Protein AF-A0A9C8LA09-F1 (afdb_monomer)

Mean predicted aligned error: 9.44 Å

Radius of gyration: 18.58 Å; Cα contacts (8 Å, |Δi|>4): 71; chains: 1; bounding box: 55×33×52 Å

Secondary structure (DSSP, 8-state):
-HHHHHHHHHHHHHHHT-GGGTTTS-HHHHHHHHHHHHHHHHHHHHHHHHS---HHHHHHHHHHHHHHHHHHHHHHHTS-HHHHHHHHHHHHHHHHS---------------

pLDDT: mean 79.78, std 15.47, range [46.0, 96.25]

Solvent-accessible surface area (backbone atoms only — not comparable to full-atom values): 6496 Å² total; per-residue (Å²): 117,75,65,63,59,53,51,50,52,50,52,50,50,59,53,70,69,42,55,75,35,41,68,57,41,52,69,79,28,32,50,63,54,52,54,50,50,52,53,52,52,50,57,52,52,57,47,45,75,75,42,92,64,50,73,67,57,50,52,51,51,52,52,52,50,53,53,50,46,32,51,41,25,52,62,18,36,74,45,59,74,94,48,18,40,60,41,35,54,52,51,51,50,64,69,70,46,73,73,79,75,77,74,78,70,84,69,87,74,84,90,134

Foldseek 3Di:
DVPLVVLLVVLLVVLVVPCLLQVLADPLQVVVLSVVLNVVSVVLSVVCVVDVDDPVNSVVVSVVSSVLSSVLNVQLSVDPRVCSNVSSVVSSVVVVDDDPPPCPPPPDDYDD

Nearest PDB structures (foldseek):
  7rmy-assembly1_A  TM=4.317E-01  e=6.077E+00  synthetic construct

Sequence (112 aa):
MAIIESSRRRAVESLLEDEAITADLIDEAACPLLDWGIAQVDRLAEREEDDEISPQQLEHRLTALRRKMKYIGRKAGEVPPEAQAERVRALIAEIELPAPVEQTSETDKNDV

Structure (mmCIF, N/CA/C/O backbone):
data_AF-A0A9C8LA09-F1
#
_entry.id   AF-A0A9C8LA09-F1
#
loop_
_atom_site.group_PDB
_atom_site.id
_atom_site.type_symbol
_atom_site.label_atom_id
_atom_site.label_alt_id
_atom_site.label_comp_id
_atom_site.label_asym_id
_atom_site.label_entity_id
_atom_site.label_seq_id
_atom_site.pdbx_PDB_ins_code
_atom_site.Cartn_x
_atom_site.Cartn_y
_atom_site.Cartn_z
_atom_site.occupancy
_atom_site.B_iso_or_equiv
_atom_site.auth_seq_id
_atom_site.auth_comp_id
_atom_site.auth_asym_id
_atom_site.auth_atom_id
_atom_site.pdbx_PDB_model_num
ATOM 1 N N . MET A 1 1 ? 18.637 -9.501 -18.313 1.00 50.03 1 MET A N 1
ATOM 2 C CA . MET A 1 1 ? 17.727 -10.124 -17.327 1.00 50.03 1 MET A CA 1
ATOM 3 C C . MET A 1 1 ? 18.099 -9.886 -15.858 1.00 50.03 1 MET A C 1
ATOM 5 O O . MET A 1 1 ? 17.183 -9.718 -15.079 1.00 50.03 1 MET A O 1
ATOM 9 N N . ALA A 1 2 ? 19.372 -9.772 -15.445 1.00 55.75 2 ALA A N 1
ATOM 10 C CA . ALA A 1 2 ? 19.713 -9.595 -14.015 1.00 55.75 2 ALA A CA 1
ATOM 11 C C . ALA A 1 2 ? 19.348 -8.225 -13.382 1.00 55.75 2 ALA A C 1
ATOM 13 O O . ALA A 1 2 ? 19.248 -8.120 -12.164 1.00 55.75 2 ALA A O 1
ATOM 14 N N . ILE A 1 3 ? 19.166 -7.167 -14.185 1.00 56.28 3 ILE A N 1
ATOM 15 C CA . ILE A 1 3 ? 18.9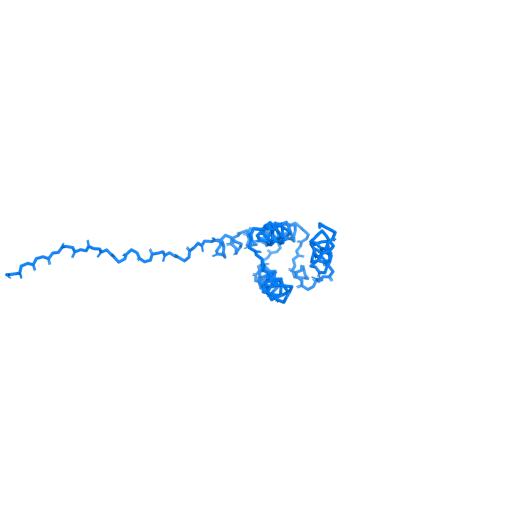26 -5.802 -13.675 1.00 56.28 3 ILE A CA 1
ATOM 16 C C . ILE A 1 3 ? 17.475 -5.636 -13.194 1.00 56.28 3 ILE A C 1
ATOM 18 O O . ILE A 1 3 ? 17.259 -5.112 -12.105 1.00 56.28 3 ILE A O 1
ATOM 22 N N . ILE A 1 4 ? 16.501 -6.161 -13.943 1.00 54.09 4 ILE A N 1
ATOM 23 C CA . ILE A 1 4 ? 15.059 -6.028 -13.660 1.00 54.09 4 ILE A CA 1
ATOM 24 C C . ILE A 1 4 ? 14.692 -6.744 -12.354 1.00 54.09 4 ILE A C 1
ATOM 26 O O . ILE A 1 4 ? 14.082 -6.162 -11.461 1.00 54.09 4 ILE A O 1
ATOM 30 N N . GLU A 1 5 ? 15.178 -7.973 -12.178 1.00 57.00 5 GLU A N 1
ATOM 31 C CA . GLU A 1 5 ? 14.942 -8.768 -10.968 1.00 57.00 5 GLU A CA 1
ATOM 32 C C . GLU A 1 5 ? 15.553 -8.108 -9.715 1.00 57.00 5 GLU A C 1
ATOM 34 O O . GLU A 1 5 ? 14.951 -8.104 -8.638 1.00 57.00 5 GLU A O 1
ATOM 39 N N . SER A 1 6 ? 16.723 -7.471 -9.870 1.00 65.12 6 SER A N 1
ATOM 40 C CA . SER A 1 6 ? 17.394 -6.739 -8.790 1.00 65.12 6 SER A CA 1
ATOM 41 C C . SER A 1 6 ? 16.691 -5.426 -8.419 1.00 65.12 6 SER A C 1
ATOM 43 O O . SER A 1 6 ? 16.616 -5.091 -7.236 1.00 65.12 6 SER A O 1
ATOM 45 N N . SER A 1 7 ? 16.129 -4.716 -9.404 1.00 67.06 7 SER A N 1
ATOM 46 C CA . SER A 1 7 ? 15.348 -3.491 -9.197 1.00 67.06 7 SER A CA 1
ATOM 47 C C . SER A 1 7 ? 14.004 -3.793 -8.541 1.00 67.06 7 SER A C 1
ATOM 49 O O . SER A 1 7 ? 13.642 -3.128 -7.571 1.00 67.06 7 SER A O 1
ATOM 51 N N . ARG A 1 8 ? 13.309 -4.847 -8.990 1.00 70.31 8 ARG A N 1
ATOM 52 C CA . ARG A 1 8 ? 12.053 -5.320 -8.393 1.00 70.31 8 ARG A CA 1
ATOM 53 C C . ARG A 1 8 ? 12.242 -5.706 -6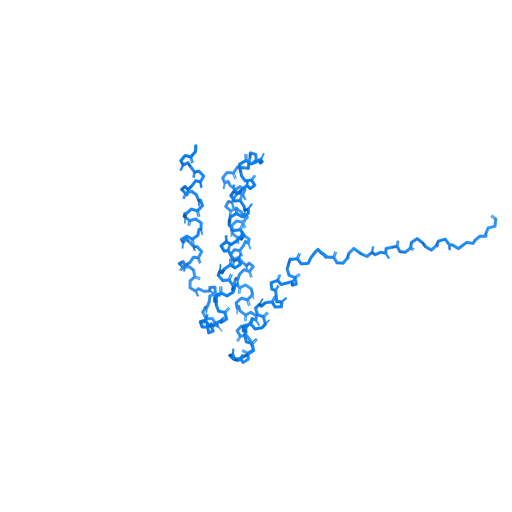.928 1.00 70.31 8 ARG A C 1
ATOM 55 O O . ARG A 1 8 ? 11.522 -5.202 -6.070 1.00 70.31 8 ARG A O 1
ATOM 62 N N . ARG A 1 9 ? 13.232 -6.555 -6.622 1.00 74.69 9 ARG A N 1
ATOM 63 C CA . ARG A 1 9 ? 13.498 -6.984 -5.239 1.00 74.69 9 ARG A CA 1
ATOM 64 C C . ARG A 1 9 ? 13.799 -5.788 -4.331 1.00 74.69 9 ARG A C 1
ATOM 66 O O . ARG A 1 9 ? 13.172 -5.669 -3.286 1.00 74.69 9 ARG A O 1
ATOM 73 N N . ARG A 1 10 ? 14.670 -4.866 -4.757 1.00 77.56 10 ARG A N 1
ATOM 74 C CA . ARG A 1 10 ? 14.981 -3.649 -3.983 1.00 77.56 10 ARG A CA 1
ATOM 75 C C . ARG A 1 10 ? 13.777 -2.733 -3.793 1.00 77.56 10 ARG A C 1
ATOM 77 O O . ARG A 1 10 ? 13.660 -2.092 -2.754 1.00 77.56 10 ARG A O 1
ATOM 84 N N . ALA A 1 11 ? 12.901 -2.636 -4.790 1.00 75.00 11 ALA A N 1
ATOM 85 C CA . ALA A 1 11 ? 11.689 -1.834 -4.695 1.00 75.00 11 ALA A CA 1
ATOM 86 C C . ALA A 1 11 ? 10.721 -2.397 -3.648 1.00 75.00 11 ALA A C 1
ATOM 88 O O . ALA A 1 11 ? 10.195 -1.624 -2.850 1.00 75.00 11 ALA A O 1
ATOM 89 N N . VAL A 1 12 ? 10.539 -3.723 -3.624 1.00 76.69 12 VAL A N 1
ATOM 90 C CA . VAL A 1 12 ? 9.742 -4.420 -2.604 1.00 76.69 12 VAL A CA 1
ATOM 91 C C . VAL A 1 12 ? 10.387 -4.293 -1.225 1.00 76.69 12 VAL A C 1
ATOM 93 O O . VAL A 1 12 ? 9.708 -3.913 -0.281 1.00 76.69 12 VAL A O 1
ATOM 96 N N . GLU A 1 13 ? 11.692 -4.533 -1.097 1.00 80.81 13 GLU A N 1
ATOM 97 C CA . GLU A 1 13 ? 12.413 -4.396 0.180 1.00 80.81 13 GLU A CA 1
ATOM 98 C C . GLU A 1 13 ? 12.282 -2.977 0.740 1.00 80.81 13 GLU A C 1
ATOM 100 O O . GLU A 1 13 ? 11.813 -2.792 1.856 1.00 80.81 13 GLU A O 1
ATOM 105 N N . SER A 1 14 ? 12.564 -1.960 -0.076 1.00 78.62 14 SER A N 1
ATOM 106 C CA . SER A 1 14 ? 12.423 -0.560 0.329 1.00 78.62 14 SER A CA 1
ATOM 107 C C . SER A 1 14 ? 10.977 -0.162 0.641 1.00 78.62 14 SER A C 1
ATOM 109 O O . SER A 1 14 ? 10.761 0.820 1.349 1.00 78.62 14 SER A O 1
ATOM 111 N N . LEU A 1 15 ? 9.985 -0.858 0.080 1.00 78.75 15 LEU A N 1
ATOM 112 C CA . LEU A 1 15 ? 8.583 -0.645 0.421 1.00 78.75 15 LEU A CA 1
ATOM 113 C C . LEU A 1 15 ? 8.255 -1.231 1.798 1.00 78.75 15 LEU A C 1
ATOM 115 O O . LEU A 1 15 ? 7.574 -0.579 2.581 1.00 78.75 15 LEU A O 1
ATOM 119 N N . LEU A 1 16 ? 8.746 -2.437 2.083 1.00 76.06 16 LEU A N 1
ATOM 120 C CA . LEU A 1 16 ? 8.529 -3.133 3.352 1.00 76.06 16 LEU A CA 1
ATOM 121 C C . LEU A 1 16 ? 9.308 -2.501 4.514 1.00 76.06 16 LEU A C 1
ATOM 123 O O . LEU A 1 16 ? 8.843 -2.544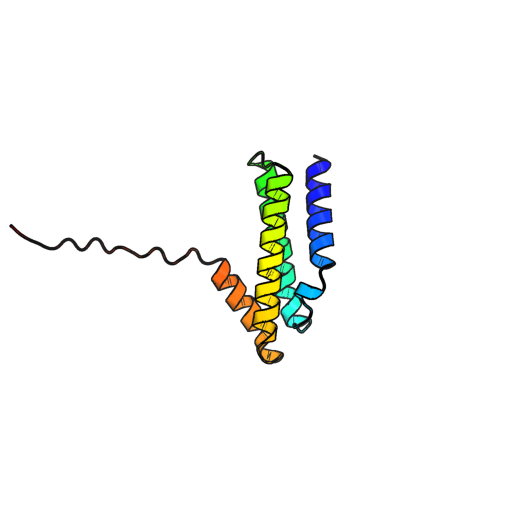 5.646 1.00 76.06 16 LEU A O 1
ATOM 127 N N . GLU A 1 17 ? 10.460 -1.886 4.241 1.00 79.06 17 GLU A N 1
ATOM 128 C CA . GLU A 1 17 ? 11.248 -1.133 5.229 1.00 79.06 17 GLU A CA 1
ATOM 129 C C . GLU A 1 17 ? 10.603 0.206 5.631 1.00 79.06 17 GLU A C 1
ATOM 131 O O . GLU A 1 17 ? 10.994 0.816 6.626 1.00 79.06 17 GLU A O 1
ATOM 136 N N . ASP A 1 18 ? 9.622 0.699 4.869 1.00 81.50 18 ASP A N 1
ATOM 137 C CA . ASP A 1 18 ? 8.953 1.968 5.151 1.00 81.50 18 ASP A CA 1
ATOM 138 C C . ASP A 1 18 ? 7.807 1.762 6.151 1.00 81.50 18 ASP A C 1
ATOM 140 O O . ASP A 1 18 ? 6.626 1.783 5.801 1.00 81.50 18 ASP A O 1
ATOM 144 N N . GLU A 1 19 ? 8.170 1.592 7.426 1.00 81.38 19 GLU A N 1
ATOM 145 C CA . GLU A 1 19 ? 7.239 1.380 8.549 1.00 81.38 19 GLU A CA 1
ATOM 146 C C . GLU A 1 19 ? 6.155 2.470 8.648 1.00 81.38 19 GLU A C 1
ATOM 148 O O . GLU A 1 19 ? 5.054 2.228 9.142 1.00 81.38 19 GLU A O 1
ATOM 153 N N . ALA A 1 20 ? 6.413 3.670 8.113 1.00 84.12 20 ALA A N 1
ATOM 154 C CA . ALA A 1 20 ? 5.432 4.753 8.076 1.00 84.12 20 ALA A CA 1
ATOM 155 C C . ALA A 1 20 ? 4.206 4.441 7.194 1.00 84.12 20 ALA A C 1
ATOM 157 O O . ALA A 1 20 ? 3.217 5.169 7.254 1.00 84.12 20 ALA A O 1
ATOM 158 N N . ILE A 1 21 ? 4.257 3.400 6.356 1.00 83.81 21 ILE A N 1
ATOM 159 C CA . ILE A 1 21 ? 3.110 2.933 5.566 1.00 83.81 21 ILE A CA 1
ATOM 160 C C . ILE A 1 21 ? 2.057 2.266 6.457 1.00 83.81 21 ILE A C 1
ATOM 162 O O . ILE A 1 21 ? 0.862 2.426 6.209 1.00 83.81 21 ILE A O 1
ATOM 166 N N . THR A 1 22 ? 2.488 1.540 7.488 1.00 89.56 22 THR A N 1
ATOM 167 C CA . THR A 1 22 ? 1.617 0.729 8.350 1.00 89.56 22 THR A CA 1
ATOM 168 C C . THR A 1 22 ? 1.543 1.244 9.785 1.00 89.56 22 THR A C 1
ATOM 170 O O . THR A 1 22 ? 0.821 0.665 10.584 1.00 89.56 22 THR A O 1
ATOM 173 N N . ALA A 1 23 ? 2.243 2.334 10.117 1.00 89.19 23 ALA A N 1
ATOM 174 C CA . ALA A 1 23 ? 2.368 2.858 11.480 1.00 89.19 23 ALA A CA 1
ATOM 175 C C . ALA A 1 23 ? 1.034 3.119 12.208 1.00 89.19 23 ALA A C 1
ATOM 177 O O . ALA A 1 23 ? 0.969 2.958 13.424 1.00 89.19 23 ALA A O 1
ATOM 178 N N . ASP A 1 24 ? -0.017 3.505 11.479 1.00 91.75 24 ASP A N 1
ATOM 179 C CA . ASP A 1 24 ? -1.342 3.797 12.047 1.00 91.75 24 ASP A CA 1
ATOM 180 C C . ASP A 1 24 ? -2.338 2.622 11.907 1.00 91.75 24 ASP A C 1
ATOM 182 O O . ASP A 1 24 ? -3.524 2.766 12.219 1.00 91.75 24 ASP A O 1
ATOM 186 N N . LEU A 1 25 ? -1.881 1.469 11.405 1.00 92.62 25 LEU A N 1
ATOM 187 C CA . LEU A 1 25 ? -2.714 0.307 11.103 1.00 92.62 25 LEU A CA 1
ATOM 188 C C . LEU A 1 25 ? -2.465 -0.843 12.075 1.00 92.62 25 LEU A C 1
ATOM 190 O O . LEU A 1 25 ? -1.333 -1.117 12.465 1.00 92.62 25 LEU A O 1
ATOM 194 N N . ILE A 1 26 ? -3.525 -1.584 12.389 1.00 93.62 26 ILE A N 1
ATOM 195 C CA . ILE A 1 26 ? -3.386 -2.931 12.946 1.00 93.62 26 ILE A CA 1
ATOM 196 C C . ILE A 1 26 ? -2.869 -3.904 11.883 1.00 93.62 26 ILE A C 1
ATOM 198 O O . ILE A 1 26 ? -3.130 -3.723 10.691 1.00 93.62 26 ILE A O 1
ATOM 202 N N . ASP A 1 27 ? -2.216 -4.982 12.316 1.00 90.06 27 ASP A N 1
ATOM 203 C CA . ASP A 1 27 ? -1.631 -5.994 11.424 1.00 90.06 27 ASP A CA 1
ATOM 204 C C . ASP A 1 27 ? -2.637 -6.520 10.384 1.00 90.06 27 ASP A C 1
ATOM 206 O O . ASP A 1 27 ? -2.330 -6.597 9.195 1.00 90.06 27 ASP A O 1
ATOM 210 N N . GLU A 1 28 ? -3.878 -6.795 10.806 1.00 92.31 28 GLU A N 1
ATOM 211 C CA . GLU A 1 28 ? -4.948 -7.274 9.918 1.00 92.31 28 GLU A CA 1
ATOM 212 C C . GLU A 1 28 ? -5.294 -6.269 8.804 1.00 92.31 28 GLU A C 1
ATOM 214 O O . GLU A 1 28 ? -5.624 -6.661 7.684 1.00 92.31 28 GLU A O 1
ATOM 219 N N . ALA A 1 29 ? -5.191 -4.969 9.088 1.00 91.75 29 ALA A N 1
ATOM 220 C CA . ALA A 1 29 ? -5.427 -3.902 8.121 1.00 91.75 29 ALA A CA 1
ATOM 221 C C . ALA A 1 29 ? -4.183 -3.590 7.274 1.00 91.75 29 ALA A C 1
ATOM 223 O O . ALA A 1 29 ? -4.314 -3.164 6.125 1.00 91.75 29 ALA A O 1
ATOM 224 N N . ALA A 1 30 ? -2.984 -3.826 7.808 1.00 92.19 30 ALA A N 1
ATOM 225 C CA . ALA A 1 30 ? -1.724 -3.648 7.099 1.00 92.19 30 ALA A CA 1
ATOM 226 C C . ALA A 1 30 ? -1.535 -4.688 5.982 1.00 92.19 30 ALA A C 1
ATOM 228 O O . ALA A 1 30 ? -1.118 -4.319 4.884 1.00 92.19 30 ALA A O 1
ATOM 229 N N . CYS A 1 31 ? -1.897 -5.957 6.221 1.00 92.25 31 CYS A N 1
ATOM 230 C CA . CYS A 1 31 ? -1.787 -7.040 5.234 1.00 92.25 31 CYS A CA 1
ATOM 231 C C . CYS A 1 31 ? -2.345 -6.679 3.841 1.00 92.25 31 CYS A C 1
ATOM 233 O O . CYS A 1 31 ? -1.570 -6.681 2.884 1.00 92.25 31 CYS A O 1
ATOM 235 N N . PRO A 1 32 ? -3.627 -6.288 3.684 1.00 92.81 32 PRO A N 1
ATOM 236 C CA . PRO A 1 32 ? -4.178 -5.975 2.366 1.00 92.81 32 PRO A CA 1
ATOM 237 C C . PRO A 1 32 ? -3.517 -4.759 1.697 1.00 92.81 32 PRO A C 1
ATOM 239 O O . PRO A 1 32 ? -3.459 -4.701 0.468 1.00 92.81 32 PRO A O 1
ATOM 242 N N . LEU A 1 33 ? -3.005 -3.792 2.471 1.00 92.94 33 LEU A N 1
ATOM 243 C CA . LEU A 1 33 ? -2.275 -2.645 1.924 1.00 92.94 33 LEU A CA 1
ATOM 244 C C . LEU A 1 33 ? -0.912 -3.065 1.360 1.00 92.94 33 LEU A C 1
ATOM 246 O O . LEU A 1 33 ? -0.535 -2.620 0.274 1.00 92.94 33 LEU A O 1
ATOM 250 N N . LEU A 1 34 ? -0.185 -3.917 2.084 1.00 91.38 34 LEU A N 1
ATOM 251 C CA . LEU A 1 34 ? 1.113 -4.438 1.659 1.00 91.38 34 LEU A CA 1
ATOM 252 C C . LEU A 1 34 ? 0.975 -5.363 0.446 1.00 91.38 34 LEU A C 1
ATOM 254 O O . LEU A 1 34 ? 1.711 -5.185 -0.526 1.00 91.38 34 LEU A O 1
ATOM 258 N N . ASP A 1 35 ? -0.007 -6.267 0.454 1.00 92.06 35 ASP A N 1
ATOM 259 C CA . ASP A 1 35 ? -0.308 -7.153 -0.676 1.00 92.06 35 ASP A CA 1
ATOM 260 C C . ASP A 1 35 ? -0.616 -6.347 -1.944 1.00 92.06 35 ASP A C 1
ATOM 262 O O . ASP A 1 35 ? -0.084 -6.626 -3.023 1.00 92.06 35 ASP A O 1
ATOM 266 N N . TRP A 1 36 ? -1.423 -5.288 -1.813 1.00 93.69 36 TRP A N 1
ATOM 267 C CA . TRP A 1 36 ? -1.697 -4.374 -2.917 1.00 93.69 36 TRP A CA 1
ATOM 268 C C . TRP A 1 36 ? -0.428 -3.673 -3.412 1.00 93.69 36 TRP A C 1
ATOM 270 O O . TRP A 1 36 ? -0.195 -3.607 -4.619 1.00 93.69 36 TRP A O 1
ATOM 280 N N . GLY A 1 37 ? 0.416 -3.181 -2.502 1.00 90.94 37 GLY A N 1
ATOM 281 C CA . GLY A 1 37 ? 1.687 -2.544 -2.843 1.00 90.94 37 GLY A CA 1
ATOM 282 C C . GLY A 1 37 ? 2.622 -3.454 -3.638 1.00 90.94 37 GLY A C 1
ATOM 283 O O . GLY A 1 37 ? 3.144 -3.038 -4.673 1.00 90.94 37 GLY A O 1
ATOM 284 N N . ILE A 1 38 ? 2.780 -4.706 -3.200 1.00 89.75 38 ILE A N 1
ATOM 285 C CA . ILE A 1 38 ? 3.583 -5.725 -3.891 1.00 89.75 38 ILE A CA 1
ATOM 286 C C . ILE A 1 38 ? 3.017 -5.984 -5.291 1.00 89.75 38 ILE A C 1
ATOM 288 O O . ILE A 1 38 ? 3.764 -5.932 -6.267 1.00 89.75 38 ILE A O 1
ATOM 292 N N . ALA A 1 39 ? 1.697 -6.152 -5.417 1.00 90.69 39 ALA A N 1
ATOM 293 C CA . ALA A 1 39 ? 1.054 -6.354 -6.713 1.00 90.69 39 ALA A CA 1
ATOM 294 C C . ALA A 1 39 ? 1.268 -5.169 -7.676 1.00 90.69 39 ALA A C 1
ATOM 296 O O . ALA A 1 39 ? 1.435 -5.376 -8.877 1.00 90.69 39 ALA A O 1
ATOM 297 N N . GLN A 1 40 ? 1.300 -3.922 -7.186 1.00 89.31 40 GLN A N 1
ATOM 298 C CA . GLN A 1 40 ? 1.631 -2.771 -8.037 1.00 89.31 40 GLN A CA 1
ATOM 299 C C . GLN A 1 40 ? 3.099 -2.770 -8.473 1.00 89.31 40 GLN A C 1
ATOM 301 O O . GLN A 1 40 ? 3.380 -2.409 -9.614 1.00 89.31 40 GLN A O 1
ATOM 306 N N . VAL A 1 41 ? 4.035 -3.159 -7.599 1.00 87.81 41 VAL A N 1
ATOM 307 C CA . VAL A 1 41 ? 5.456 -3.287 -7.969 1.00 87.81 41 VAL A CA 1
ATOM 308 C C . VAL A 1 41 ? 5.638 -4.361 -9.041 1.00 87.81 41 VAL A C 1
ATOM 310 O O . VAL A 1 41 ? 6.362 -4.126 -10.006 1.00 87.81 41 VAL A O 1
ATOM 313 N N . ASP A 1 42 ? 4.931 -5.484 -8.928 1.00 85.88 42 ASP A N 1
ATOM 314 C CA . ASP A 1 42 ? 4.959 -6.555 -9.928 1.00 85.88 42 ASP A CA 1
ATOM 315 C C . ASP A 1 42 ? 4.425 -6.072 -11.282 1.00 85.88 42 ASP A C 1
ATOM 317 O O . ASP A 1 42 ? 5.122 -6.188 -12.287 1.00 85.88 42 ASP A O 1
ATOM 321 N N . ARG A 1 43 ? 3.269 -5.390 -11.306 1.00 85.69 43 ARG A N 1
ATOM 322 C CA . ARG A 1 43 ? 2.725 -4.771 -12.533 1.00 85.69 43 ARG A CA 1
ATOM 323 C C . ARG A 1 43 ? 3.671 -3.736 -13.153 1.00 85.69 43 ARG A C 1
ATOM 325 O O . ARG A 1 43 ? 3.676 -3.552 -14.369 1.00 85.69 43 ARG A O 1
ATOM 332 N N . LEU A 1 44 ? 4.422 -2.998 -12.332 1.00 83.19 44 LEU A N 1
ATOM 333 C CA . LEU A 1 44 ? 5.412 -2.032 -12.813 1.00 83.19 44 LEU A CA 1
ATOM 334 C C . LEU A 1 44 ? 6.617 -2.728 -13.451 1.00 83.19 44 LEU A C 1
ATOM 336 O O . LEU A 1 44 ? 7.087 -2.245 -14.476 1.00 83.19 44 LEU A O 1
ATOM 340 N N . ALA A 1 45 ? 7.077 -3.838 -12.870 1.00 79.06 45 ALA A N 1
ATOM 341 C CA . ALA A 1 45 ? 8.179 -4.637 -13.397 1.00 79.06 45 ALA A CA 1
ATOM 342 C C . ALA A 1 45 ? 7.796 -5.368 -14.695 1.00 79.06 45 ALA A C 1
ATOM 344 O O . ALA A 1 45 ? 8.585 -5.385 -15.630 1.00 79.06 45 ALA A O 1
ATOM 345 N N . GLU A 1 46 ? 6.573 -5.899 -14.793 1.00 79.75 46 GLU A N 1
ATOM 346 C CA . GLU A 1 46 ? 6.055 -6.500 -16.034 1.00 79.75 46 GLU A CA 1
ATOM 347 C C . GLU A 1 46 ? 5.996 -5.470 -17.169 1.00 79.75 46 GLU A C 1
ATOM 349 O O . GLU A 1 46 ? 6.459 -5.723 -18.277 1.00 79.75 46 GLU A O 1
ATOM 354 N N . ARG A 1 47 ? 5.510 -4.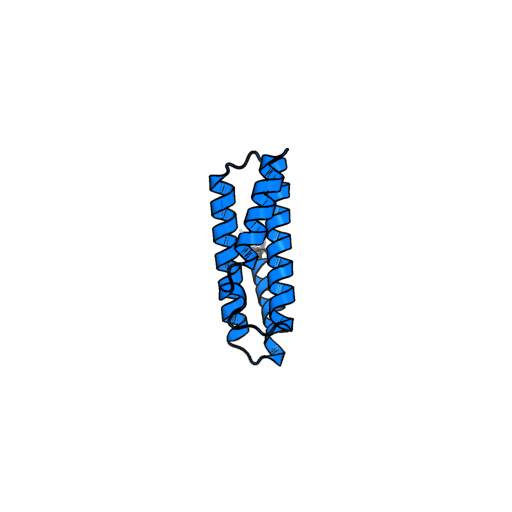254 -16.883 1.00 73.00 47 ARG A N 1
ATOM 355 C CA . ARG A 1 47 ? 5.509 -3.167 -17.874 1.00 73.00 47 ARG A CA 1
ATOM 356 C C . ARG A 1 47 ? 6.909 -2.715 -18.275 1.00 73.00 47 ARG A C 1
ATOM 358 O O . ARG A 1 47 ? 7.039 -2.162 -19.357 1.00 73.00 47 ARG A O 1
ATOM 365 N N . GLU A 1 48 ? 7.922 -2.890 -17.424 1.00 68.19 48 GLU A N 1
ATOM 366 C CA . GLU A 1 48 ? 9.314 -2.583 -17.784 1.00 68.19 48 GLU A CA 1
ATOM 367 C C . GLU A 1 48 ? 9.915 -3.540 -18.804 1.00 68.19 48 GLU A C 1
ATOM 369 O O . GLU A 1 48 ? 10.858 -3.170 -19.502 1.00 68.19 48 GLU A O 1
ATOM 374 N N . GLU A 1 49 ? 9.397 -4.762 -18.889 1.00 66.25 49 GLU A N 1
ATOM 375 C CA . GLU A 1 49 ? 9.815 -5.705 -19.923 1.00 66.25 49 GLU A CA 1
ATOM 376 C C . GLU A 1 49 ? 9.190 -5.362 -21.284 1.00 66.25 49 GLU A C 1
ATOM 378 O O . GLU A 1 49 ? 9.834 -5.579 -22.312 1.00 66.25 49 GLU A O 1
ATOM 383 N N . ASP A 1 50 ? 7.982 -4.786 -21.283 1.00 65.69 50 ASP A N 1
ATOM 384 C CA . ASP A 1 50 ? 7.216 -4.458 -22.494 1.00 65.69 50 ASP A CA 1
ATOM 385 C C . ASP A 1 50 ? 7.496 -3.049 -23.047 1.00 65.69 50 ASP A C 1
ATOM 387 O O . ASP A 1 50 ? 7.670 -2.868 -24.254 1.00 65.69 50 ASP A O 1
ATOM 391 N N . ASP A 1 51 ? 7.540 -2.043 -22.176 1.00 61.12 51 ASP A N 1
ATOM 392 C CA . ASP A 1 51 ? 7.902 -0.668 -22.505 1.00 61.12 51 ASP A CA 1
ATOM 393 C C . ASP A 1 51 ? 9.356 -0.465 -22.049 1.00 61.12 51 ASP A C 1
ATOM 395 O O . ASP A 1 51 ? 9.651 -0.710 -20.887 1.00 61.12 51 ASP A O 1
ATOM 399 N N . GLU A 1 52 ? 10.283 0.005 -22.893 1.00 69.25 52 GLU A N 1
ATOM 400 C CA . GLU A 1 52 ? 11.664 0.363 -22.491 1.00 69.25 52 GLU A CA 1
ATOM 401 C C . GLU A 1 52 ? 11.684 1.581 -21.532 1.00 69.25 52 GLU A C 1
ATOM 403 O O . GLU A 1 52 ? 12.155 2.674 -21.861 1.00 69.25 52 GLU A O 1
ATOM 408 N N . ILE A 1 53 ? 11.120 1.435 -20.336 1.00 70.88 53 ILE A N 1
ATOM 409 C CA . ILE A 1 53 ? 11.008 2.494 -19.335 1.00 70.88 53 ILE A CA 1
ATOM 410 C C . ILE A 1 53 ? 12.390 2.733 -18.740 1.00 70.88 53 ILE A C 1
ATOM 412 O O . ILE A 1 53 ? 13.137 1.806 -18.424 1.00 70.88 53 ILE A O 1
ATOM 416 N N . SER A 1 54 ? 12.754 4.002 -18.577 1.00 78.88 54 SER A N 1
ATOM 417 C CA . SER A 1 54 ? 14.042 4.329 -17.980 1.00 78.88 54 SER A CA 1
ATOM 418 C C . SER A 1 54 ? 14.033 4.048 -16.468 1.00 78.88 54 SER A C 1
ATOM 420 O O . SER A 1 54 ? 13.000 4.223 -15.809 1.00 78.88 54 SER A O 1
ATOM 422 N N . PRO A 1 55 ? 15.195 3.748 -15.859 1.00 75.00 55 PRO A N 1
ATOM 423 C CA . PRO A 1 55 ? 15.300 3.571 -14.409 1.00 75.00 55 PRO A CA 1
ATOM 424 C C . PRO A 1 55 ? 14.759 4.761 -13.595 1.00 75.00 55 PRO A C 1
ATOM 426 O O . PRO A 1 55 ? 14.218 4.583 -12.507 1.00 75.00 55 PRO A O 1
ATOM 429 N N . GLN A 1 56 ? 14.857 5.987 -14.129 1.00 78.62 56 GLN A N 1
ATOM 430 C CA . GLN A 1 56 ? 14.319 7.188 -13.473 1.00 78.62 56 GLN A CA 1
ATOM 431 C C . GLN A 1 56 ? 12.787 7.226 -13.506 1.00 78.62 56 GLN A C 1
ATOM 433 O O . GLN A 1 56 ? 12.150 7.688 -12.560 1.00 78.62 56 GLN A O 1
ATOM 438 N N . GLN A 1 57 ? 12.179 6.748 -14.593 1.00 80.75 57 GLN A N 1
ATOM 439 C CA . GLN A 1 57 ? 10.727 6.642 -14.699 1.00 80.75 57 GLN A CA 1
ATOM 440 C C . GLN A 1 57 ? 10.189 5.570 -13.745 1.00 80.75 57 GLN A C 1
ATOM 442 O O . GLN A 1 57 ? 9.163 5.804 -13.101 1.00 80.75 57 GLN A O 1
ATOM 447 N N . LEU A 1 58 ? 10.897 4.446 -13.588 1.00 79.62 58 LEU A N 1
ATOM 448 C CA . LEU A 1 58 ? 10.574 3.439 -12.577 1.00 79.62 58 LEU A CA 1
ATOM 449 C C . LEU A 1 58 ? 10.638 4.025 -11.167 1.00 79.62 58 LEU A C 1
ATOM 451 O O . LEU A 1 58 ? 9.668 3.930 -10.417 1.00 79.62 58 LEU A O 1
ATOM 455 N N . GLU A 1 59 ? 11.740 4.688 -10.814 1.00 81.69 59 GLU A N 1
ATOM 456 C CA . GLU A 1 59 ? 11.910 5.313 -9.499 1.00 81.69 59 GLU A CA 1
ATOM 457 C C . GLU A 1 59 ? 10.803 6.339 -9.204 1.00 81.69 59 GLU A C 1
ATOM 459 O O . GLU A 1 59 ? 10.260 6.390 -8.093 1.00 81.69 59 GLU A O 1
ATOM 464 N N . HIS A 1 60 ? 10.410 7.122 -10.212 1.00 85.31 60 HIS A N 1
ATOM 465 C CA . HIS A 1 60 ? 9.311 8.073 -10.093 1.00 85.31 60 HIS A CA 1
ATOM 466 C C . HIS A 1 60 ? 7.976 7.371 -9.804 1.00 85.31 60 HIS A C 1
ATOM 468 O O . HIS A 1 60 ? 7.238 7.783 -8.902 1.00 85.31 60 HIS A O 1
ATOM 474 N N . ARG A 1 61 ? 7.673 6.281 -10.522 1.00 85.75 61 ARG A N 1
ATOM 475 C CA . ARG A 1 61 ? 6.455 5.482 -10.312 1.00 85.75 61 ARG A CA 1
ATOM 476 C C . ARG A 1 61 ? 6.448 4.804 -8.940 1.00 85.75 61 ARG A C 1
ATOM 478 O O . ARG A 1 61 ? 5.430 4.860 -8.252 1.00 85.75 61 ARG A O 1
ATOM 485 N N . LEU A 1 62 ? 7.580 4.258 -8.496 1.00 84.88 62 LEU A N 1
ATOM 486 C CA . LEU A 1 62 ? 7.733 3.673 -7.159 1.00 84.88 62 LEU A CA 1
ATOM 487 C C . LEU A 1 62 ? 7.552 4.720 -6.055 1.00 84.88 62 LEU A C 1
ATOM 489 O O . LEU A 1 62 ? 6.859 4.481 -5.068 1.00 84.88 62 LEU A O 1
ATOM 493 N N . THR A 1 63 ? 8.107 5.919 -6.232 1.00 87.56 63 THR A N 1
ATOM 494 C CA . THR A 1 63 ? 7.911 7.026 -5.287 1.00 87.56 63 THR A CA 1
ATOM 495 C C . THR A 1 63 ? 6.441 7.438 -5.204 1.00 87.56 63 THR A C 1
ATOM 497 O O . THR A 1 63 ? 5.922 7.681 -4.111 1.00 87.56 63 THR A O 1
ATOM 500 N N . ALA A 1 64 ? 5.744 7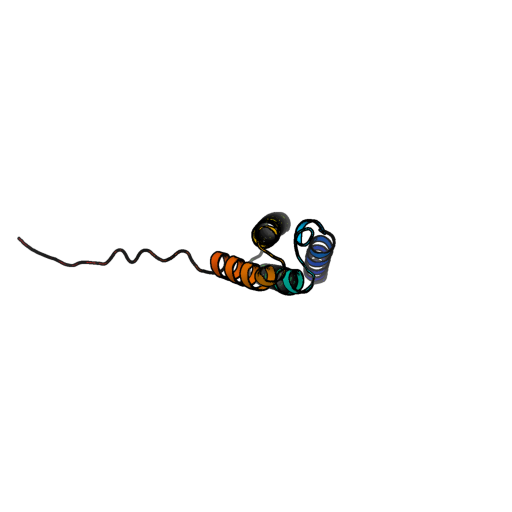.495 -6.342 1.00 89.69 64 ALA A N 1
ATOM 501 C CA . ALA A 1 64 ? 4.312 7.770 -6.375 1.00 89.69 64 ALA A CA 1
ATOM 502 C C . ALA A 1 64 ? 3.499 6.666 -5.676 1.00 89.69 64 ALA A C 1
ATOM 504 O O . ALA A 1 64 ? 2.583 6.981 -4.914 1.00 89.69 64 ALA A O 1
ATOM 505 N N . LEU A 1 65 ? 3.861 5.394 -5.874 1.00 90.12 65 LEU A N 1
ATOM 506 C CA . LEU A 1 65 ? 3.241 4.252 -5.199 1.00 90.12 65 LEU A CA 1
ATOM 507 C C . LEU A 1 65 ? 3.389 4.349 -3.675 1.00 90.12 65 LEU A C 1
ATOM 509 O O . LEU A 1 65 ? 2.384 4.302 -2.967 1.00 90.12 65 LEU A O 1
ATOM 513 N N . ARG A 1 66 ? 4.606 4.597 -3.168 1.00 88.94 66 ARG A N 1
ATOM 514 C CA . ARG A 1 66 ? 4.846 4.780 -1.723 1.00 88.94 66 ARG A CA 1
ATOM 515 C C . ARG A 1 66 ? 3.980 5.891 -1.136 1.00 88.94 66 ARG A C 1
ATOM 517 O O . ARG A 1 66 ? 3.388 5.726 -0.074 1.00 88.94 66 ARG A O 1
ATOM 524 N N . ARG A 1 67 ? 3.855 7.025 -1.835 1.00 90.62 67 ARG A N 1
ATOM 525 C CA . ARG A 1 67 ? 3.002 8.143 -1.389 1.00 90.62 67 ARG A CA 1
ATOM 526 C C . ARG A 1 67 ? 1.528 7.750 -1.308 1.00 90.62 67 ARG A C 1
ATOM 528 O O . ARG A 1 67 ? 0.867 8.129 -0.345 1.00 90.62 67 ARG A O 1
ATOM 535 N N . LYS A 1 68 ? 1.024 6.985 -2.283 1.00 92.56 68 LYS A N 1
ATOM 536 C CA . LYS A 1 68 ? -0.351 6.463 -2.255 1.00 92.56 68 LYS A CA 1
ATOM 537 C C . LYS A 1 68 ? -0.560 5.516 -1.077 1.00 92.56 68 LYS A C 1
ATOM 539 O O . LYS A 1 68 ? -1.528 5.681 -0.348 1.00 92.56 68 LYS A O 1
ATOM 544 N N . MET A 1 69 ? 0.370 4.594 -0.843 1.00 93.12 69 MET A N 1
ATOM 545 C CA . MET A 1 69 ? 0.280 3.664 0.285 1.00 93.12 69 MET A CA 1
ATOM 546 C C . MET A 1 69 ? 0.270 4.386 1.632 1.00 93.12 69 MET A C 1
ATOM 548 O O . MET A 1 69 ? -0.601 4.116 2.451 1.00 93.12 69 MET A O 1
ATOM 552 N N . LYS A 1 70 ? 1.143 5.383 1.826 1.00 92.44 70 LYS A N 1
ATOM 553 C CA . LYS A 1 70 ? 1.130 6.231 3.033 1.00 92.44 70 LYS A CA 1
ATOM 554 C C . LYS A 1 70 ? -0.185 6.978 3.215 1.00 92.44 70 LYS A C 1
ATOM 556 O O . LYS A 1 70 ? -0.677 7.103 4.331 1.00 92.44 70 LYS A O 1
ATOM 561 N N . TYR A 1 71 ? -0.757 7.487 2.125 1.00 93.19 71 TYR A N 1
ATOM 562 C CA . TYR A 1 71 ? -2.060 8.141 2.172 1.00 93.19 71 TYR A CA 1
ATOM 563 C C . TYR A 1 71 ? -3.160 7.172 2.620 1.00 93.19 71 TYR A C 1
ATOM 565 O O . TYR A 1 71 ? -3.933 7.521 3.511 1.00 93.19 71 TYR A O 1
ATOM 573 N N . ILE A 1 72 ? -3.199 5.961 2.051 1.00 94.00 72 ILE A N 1
ATOM 574 C CA . ILE A 1 72 ? -4.171 4.926 2.425 1.00 94.00 72 ILE A CA 1
ATOM 575 C C . ILE A 1 72 ? -3.999 4.543 3.895 1.00 94.00 72 ILE A C 1
ATOM 577 O O . ILE A 1 72 ?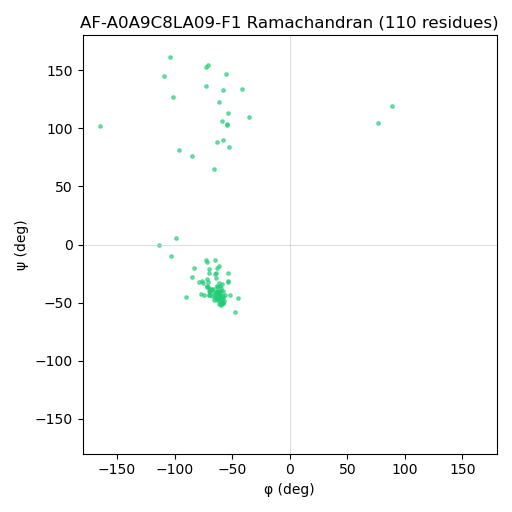 -4.976 4.586 4.639 1.00 94.00 72 ILE A O 1
ATOM 581 N N . GLY A 1 73 ? -2.771 4.229 4.320 1.00 93.44 73 GLY A N 1
ATOM 582 C CA . GLY A 1 73 ? -2.471 3.824 5.694 1.00 93.44 73 GLY A CA 1
ATOM 583 C C . GLY A 1 73 ? -2.900 4.876 6.708 1.00 93.44 73 GLY A C 1
ATOM 584 O O . GLY A 1 73 ? -3.675 4.582 7.612 1.00 93.44 73 GLY A O 1
ATOM 585 N N . ARG A 1 74 ? -2.534 6.140 6.474 1.00 93.81 74 ARG A N 1
ATOM 586 C CA . ARG A 1 74 ? -2.961 7.253 7.328 1.00 93.81 74 ARG A CA 1
ATOM 587 C C . ARG A 1 74 ? -4.482 7.419 7.355 1.00 93.81 74 ARG A C 1
ATOM 589 O O . ARG A 1 74 ? -5.059 7.638 8.413 1.00 93.81 74 ARG A O 1
ATOM 596 N N . LYS A 1 75 ? -5.151 7.339 6.199 1.00 94.25 75 LYS A N 1
ATOM 597 C CA . LYS A 1 75 ? -6.607 7.536 6.104 1.00 94.25 75 LYS A CA 1
ATOM 598 C C . LYS A 1 75 ? -7.411 6.397 6.713 1.00 94.25 75 LYS A C 1
ATOM 600 O O . LYS A 1 75 ? -8.500 6.641 7.226 1.00 94.25 75 LYS A O 1
ATOM 605 N N . ALA A 1 76 ? -6.905 5.174 6.646 1.00 94.38 76 ALA A N 1
ATOM 606 C CA . ALA A 1 76 ? -7.492 4.049 7.353 1.00 94.38 76 ALA A CA 1
ATOM 607 C C . ALA A 1 76 ? -7.178 4.103 8.856 1.00 94.38 76 ALA A C 1
ATOM 609 O O . ALA A 1 76 ? -8.055 3.795 9.649 1.00 94.38 76 ALA A O 1
ATOM 610 N N . GLY A 1 77 ? -6.013 4.611 9.261 1.00 93.94 77 GLY A N 1
ATOM 611 C CA . GLY A 1 77 ? -5.684 4.855 10.669 1.00 93.94 77 GLY A CA 1
ATOM 612 C C . GLY A 1 77 ? -6.596 5.866 11.383 1.00 93.94 77 GLY A C 1
ATOM 613 O O . GLY A 1 77 ? -6.678 5.868 12.606 1.00 93.94 77 GLY A O 1
ATOM 614 N N . GLU A 1 78 ? -7.328 6.704 10.638 1.00 95.19 78 GLU A N 1
ATOM 615 C CA . GLU A 1 78 ? -8.308 7.655 11.191 1.00 95.19 78 GLU A CA 1
ATOM 616 C C . GLU A 1 78 ? -9.601 6.984 11.707 1.00 95.19 78 GLU A C 1
ATOM 618 O O . GLU A 1 78 ? -10.384 7.640 12.396 1.00 95.19 78 GLU A O 1
ATOM 623 N N . VAL A 1 79 ? -9.853 5.708 11.382 1.00 95.06 79 VAL A N 1
ATOM 624 C CA . VAL A 1 79 ? -11.039 4.961 11.845 1.00 95.06 79 VAL A CA 1
ATOM 625 C C . VAL A 1 79 ? -10.687 3.961 12.962 1.00 95.06 79 VAL A C 1
ATOM 627 O O . VAL A 1 79 ? -9.515 3.604 13.112 1.00 95.06 79 VAL A O 1
ATOM 630 N N . PRO A 1 80 ? -11.675 3.485 13.753 1.00 95.12 80 PRO A N 1
ATOM 631 C CA . PRO A 1 80 ? -11.439 2.476 14.787 1.00 95.12 80 PRO A CA 1
ATOM 632 C C . PRO A 1 80 ? -10.781 1.199 14.232 1.00 95.12 80 PRO A C 1
ATOM 634 O O . PRO A 1 80 ? -11.096 0.830 13.096 1.00 95.12 80 PRO A O 1
ATOM 637 N N . PRO A 1 81 ? -9.921 0.508 15.012 1.00 92.75 81 PRO A N 1
ATOM 638 C CA . PRO A 1 81 ? -9.173 -0.683 14.588 1.00 92.75 81 PRO A CA 1
ATOM 639 C C . PRO A 1 81 ? -10.000 -1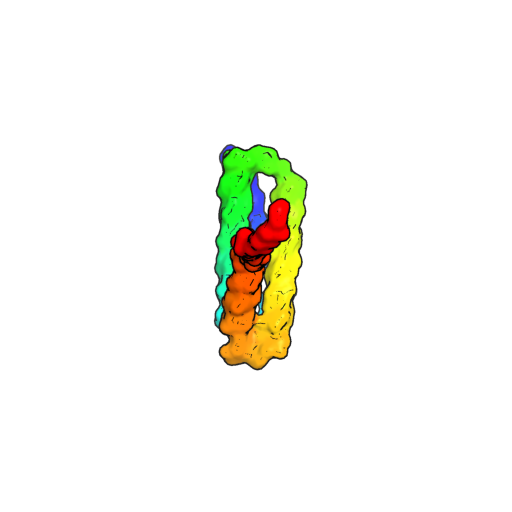.720 13.817 1.00 92.75 81 PRO A C 1
ATOM 641 O O . PRO A 1 81 ? -9.607 -2.159 12.739 1.00 92.75 81 PRO A O 1
ATOM 644 N N . GLU A 1 82 ? -11.191 -2.044 14.314 1.00 94.50 82 GLU A N 1
ATOM 645 C CA . GLU A 1 82 ? -12.126 -3.010 13.733 1.00 94.50 82 GLU A CA 1
ATOM 646 C C . GLU A 1 82 ? -12.653 -2.623 12.339 1.00 94.50 82 GLU A C 1
ATOM 648 O O . GLU A 1 82 ? -13.125 -3.477 11.591 1.00 94.50 82 GLU A O 1
ATOM 653 N N . ALA A 1 83 ? -12.567 -1.341 11.973 1.00 94.88 83 ALA A N 1
ATOM 654 C CA . ALA A 1 83 ? -12.997 -0.808 10.684 1.00 94.88 83 ALA A CA 1
ATOM 655 C C . ALA A 1 83 ? -11.825 -0.525 9.728 1.00 94.88 83 ALA A C 1
ATOM 657 O O . ALA A 1 83 ? -12.055 -0.247 8.547 1.00 94.88 83 ALA A O 1
ATOM 658 N N . GLN A 1 84 ? -10.574 -0.590 10.199 1.00 96.25 84 GLN A N 1
ATOM 659 C CA . GLN A 1 84 ? -9.403 -0.205 9.406 1.00 96.25 84 GLN A CA 1
ATOM 660 C C . GLN A 1 84 ? -9.219 -1.094 8.175 1.00 96.25 84 GLN A C 1
ATOM 662 O O . GLN A 1 84 ? -9.001 -0.576 7.082 1.00 96.25 84 GLN A O 1
ATOM 667 N N . ALA A 1 85 ? -9.356 -2.417 8.321 1.00 94.19 85 ALA A N 1
ATOM 668 C CA . ALA A 1 85 ? -9.163 -3.355 7.213 1.00 94.19 85 ALA A CA 1
ATOM 669 C C . ALA A 1 85 ? -10.160 -3.106 6.070 1.00 94.19 85 ALA A C 1
ATOM 671 O O . ALA A 1 85 ? -9.785 -3.080 4.896 1.00 94.19 85 ALA A O 1
ATOM 672 N N . GLU A 1 86 ? -11.423 -2.848 6.409 1.00 94.19 86 GLU A N 1
ATOM 673 C CA . GLU A 1 86 ? -12.444 -2.506 5.420 1.00 94.19 86 GLU A CA 1
ATOM 674 C C . GLU A 1 86 ? -12.172 -1.138 4.786 1.00 94.19 86 GLU A C 1
ATOM 676 O O . GLU A 1 86 ? -12.286 -0.967 3.570 1.00 94.19 86 GLU A O 1
ATOM 681 N N . ARG A 1 87 ? -11.717 -0.167 5.585 1.00 95.31 87 ARG A N 1
ATOM 682 C CA . ARG A 1 87 ? -11.359 1.160 5.082 1.00 95.31 87 ARG A CA 1
ATOM 683 C C . ARG A 1 87 ? -10.186 1.115 4.101 1.00 95.31 87 ARG A C 1
ATOM 685 O O . ARG A 1 87 ? -10.242 1.808 3.087 1.00 95.31 87 ARG A O 1
ATOM 692 N N . VAL A 1 88 ? -9.167 0.294 4.363 1.00 95.62 88 VAL A N 1
ATOM 693 C CA . VAL A 1 88 ? -8.043 0.058 3.440 1.00 95.62 88 VAL A CA 1
ATOM 694 C C . VAL A 1 88 ? -8.554 -0.472 2.101 1.00 95.62 88 VAL A C 1
ATOM 696 O O . VAL A 1 88 ? -8.229 0.101 1.062 1.00 95.62 88 VAL A O 1
ATOM 699 N N . ARG A 1 89 ? -9.398 -1.514 2.110 1.00 93.94 89 ARG A N 1
ATOM 700 C CA . ARG A 1 89 ? -9.964 -2.094 0.877 1.00 93.94 89 ARG A CA 1
ATOM 701 C C . ARG A 1 89 ? -10.776 -1.075 0.082 1.00 93.94 89 ARG A C 1
ATOM 703 O O . ARG A 1 89 ? -10.609 -0.983 -1.132 1.00 93.94 89 ARG A O 1
ATOM 710 N N . ALA A 1 90 ? -11.602 -0.278 0.758 1.00 93.88 90 ALA A N 1
ATOM 711 C CA . ALA A 1 90 ? -12.394 0.767 0.116 1.00 93.88 90 ALA A CA 1
ATOM 712 C C . ALA A 1 90 ? -11.513 1.837 -0.556 1.00 93.88 90 ALA A C 1
ATOM 714 O O . ALA A 1 90 ? -11.771 2.219 -1.694 1.00 93.88 90 ALA A O 1
ATOM 715 N N . LEU A 1 91 ? -10.450 2.288 0.121 1.00 93.88 91 LEU A N 1
ATOM 716 C CA . LEU A 1 91 ? -9.512 3.278 -0.421 1.00 93.88 91 LEU A CA 1
ATOM 717 C C . LEU A 1 91 ? -8.705 2.730 -1.605 1.00 93.88 91 LEU A C 1
ATOM 719 O O . LEU A 1 91 ? -8.466 3.451 -2.570 1.00 93.88 91 LEU A O 1
ATOM 723 N N . ILE A 1 92 ? -8.301 1.458 -1.555 1.00 93.94 92 ILE A N 1
ATOM 724 C CA . ILE A 1 92 ? -7.653 0.785 -2.688 1.00 93.94 92 ILE A CA 1
ATOM 725 C C . ILE A 1 92 ? -8.596 0.762 -3.896 1.00 93.94 92 ILE A C 1
ATOM 727 O O . ILE A 1 92 ? -8.198 1.176 -4.983 1.00 93.94 92 ILE A O 1
ATOM 731 N N . ALA A 1 93 ? -9.849 0.343 -3.700 1.00 92.31 93 ALA A N 1
ATOM 732 C CA . ALA A 1 93 ? -10.842 0.293 -4.770 1.00 92.31 93 ALA A CA 1
ATOM 733 C C . ALA A 1 93 ? -11.112 1.681 -5.377 1.00 92.31 93 ALA A C 1
ATOM 735 O O . ALA A 1 93 ? -11.198 1.807 -6.594 1.00 92.31 93 ALA A O 1
ATOM 736 N N . GLU A 1 94 ? -11.180 2.731 -4.553 1.00 90.44 94 GLU A N 1
ATOM 737 C CA . GLU A 1 94 ? -11.328 4.123 -5.002 1.00 90.44 94 GLU A CA 1
ATOM 738 C C . GLU A 1 94 ? -10.170 4.575 -5.907 1.00 90.44 94 GLU A C 1
ATOM 740 O O . GLU A 1 94 ? -10.385 5.291 -6.881 1.00 90.44 94 GLU A O 1
ATOM 745 N N . ILE A 1 95 ? -8.946 4.129 -5.616 1.00 86.62 95 ILE A N 1
ATOM 746 C CA . ILE A 1 95 ? -7.746 4.469 -6.393 1.00 86.62 95 ILE A CA 1
ATOM 747 C C . ILE A 1 95 ? -7.640 3.644 -7.684 1.00 86.62 95 ILE A C 1
ATOM 749 O O . ILE A 1 95 ? -7.074 4.129 -8.666 1.00 86.62 95 ILE A O 1
ATOM 753 N N . GLU A 1 96 ? -8.123 2.399 -7.682 1.00 82.62 96 GLU A N 1
ATOM 754 C CA . GLU A 1 96 ? -8.114 1.519 -8.859 1.00 82.62 96 GLU A CA 1
ATOM 755 C C . GLU A 1 96 ? -9.293 1.762 -9.809 1.00 82.62 96 GLU A C 1
ATOM 757 O O . GLU A 1 96 ? -9.201 1.417 -10.990 1.00 82.62 96 GLU A O 1
ATOM 762 N N . LEU A 1 97 ? -10.378 2.378 -9.334 1.00 74.69 97 LEU A N 1
ATOM 763 C CA . LEU A 1 97 ? -11.482 2.797 -10.185 1.00 74.69 97 LEU A CA 1
ATOM 764 C C . LEU A 1 97 ? -10.974 3.821 -11.216 1.00 74.69 97 LEU A C 1
ATOM 766 O O . LEU A 1 97 ? -10.458 4.877 -10.835 1.00 74.69 97 LEU A O 1
ATOM 770 N N . PRO A 1 98 ? -11.130 3.568 -12.531 1.00 54.47 98 PRO A N 1
ATOM 771 C CA . PRO A 1 98 ? -10.996 4.642 -13.500 1.00 54.47 98 PRO A CA 1
ATOM 772 C C . PRO A 1 98 ? -12.027 5.707 -13.120 1.00 54.47 98 PRO A C 1
ATOM 774 O O . PRO A 1 98 ? -13.175 5.362 -12.824 1.00 54.47 98 PRO A O 1
ATOM 777 N N . ALA A 1 99 ? -11.610 6.979 -13.084 1.00 48.59 99 ALA A N 1
ATOM 778 C CA . ALA A 1 99 ? -12.521 8.098 -12.853 1.00 48.59 99 ALA A CA 1
ATOM 779 C C . ALA A 1 99 ? -13.805 7.856 -13.659 1.00 48.59 99 ALA A C 1
ATOM 781 O O . ALA A 1 99 ? -13.681 7.437 -14.818 1.00 48.59 99 ALA A O 1
ATOM 782 N N . PRO A 1 100 ? -15.004 8.036 -13.067 1.00 46.81 100 PRO A N 1
ATOM 783 C CA . PRO A 1 100 ? -16.241 7.781 -13.780 1.00 46.81 100 PRO A CA 1
ATOM 784 C C . PRO A 1 100 ? -16.162 8.595 -15.059 1.00 46.81 100 PRO A C 1
ATOM 786 O O . PRO A 1 100 ? -16.075 9.820 -15.011 1.00 46.81 100 PRO A O 1
ATOM 789 N N . VAL A 1 101 ? -16.082 7.892 -16.191 1.00 49.62 101 VAL A N 1
ATOM 790 C CA . VAL A 1 101 ? -16.236 8.491 -17.508 1.00 49.62 101 VAL A CA 1
ATOM 791 C C . VAL A 1 101 ? -17.579 9.183 -17.409 1.00 49.62 101 VAL A C 1
ATOM 793 O O . VAL A 1 101 ? -18.610 8.509 -17.344 1.00 49.62 101 VAL A O 1
ATOM 796 N N . GLU A 1 102 ? -17.557 10.508 -17.257 1.00 46.00 102 GLU A N 1
ATOM 797 C CA . GLU A 1 102 ? -18.745 11.320 -17.401 1.00 46.00 102 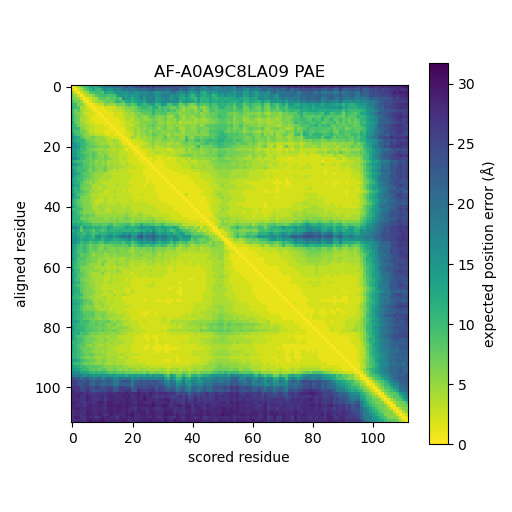GLU A CA 1
ATOM 798 C C . GLU A 1 102 ? -19.277 10.948 -18.775 1.00 46.00 102 GLU A C 1
ATOM 800 O O . GLU A 1 102 ? -18.704 11.296 -19.807 1.00 46.00 102 GLU A O 1
ATOM 805 N N . GLN A 1 103 ? -20.326 10.129 -18.775 1.00 46.81 103 GLN A N 1
ATOM 806 C CA . GLN A 1 103 ? -21.150 9.905 -19.936 1.00 46.81 103 GLN A CA 1
ATOM 807 C C . GLN A 1 103 ? -21.751 11.276 -20.220 1.00 46.81 103 GLN A C 1
ATOM 809 O O . GLN A 1 103 ? -22.814 11.619 -19.697 1.00 46.81 103 GLN A O 1
ATOM 814 N N . THR A 1 104 ? -21.040 12.093 -21.003 1.00 52.00 104 THR A N 1
ATOM 815 C CA . THR A 1 104 ? -21.643 13.178 -21.760 1.00 52.00 104 THR A CA 1
ATOM 816 C C . THR A 1 104 ? -22.667 12.490 -22.633 1.00 52.00 104 THR A C 1
ATOM 818 O O . THR A 1 104 ? -22.360 11.939 -23.687 1.00 52.00 104 THR A O 1
ATOM 821 N N . SER A 1 105 ? -23.861 12.398 -22.061 1.00 49.84 105 SER A N 1
ATOM 822 C CA . SER A 1 105 ? -25.034 11.821 -22.658 1.00 49.84 105 SER A CA 1
ATOM 823 C C . SER A 1 105 ? -25.258 12.627 -23.915 1.00 49.84 105 SER A C 1
ATOM 825 O O . SER A 1 105 ? -25.642 13.796 -23.862 1.00 49.84 105 SER A O 1
ATOM 827 N N . GLU A 1 106 ? -24.939 11.988 -25.030 1.00 54.75 106 GLU A N 1
ATOM 828 C CA . GLU A 1 106 ? -25.430 12.285 -26.357 1.00 54.75 106 GLU A CA 1
ATOM 829 C C . GLU A 1 106 ? -26.959 12.310 -26.247 1.00 54.75 106 GLU A C 1
ATOM 831 O O . GLU A 1 106 ? -27.647 11.305 -26.390 1.00 54.75 106 GLU A O 1
ATOM 836 N N . THR A 1 107 ? -27.499 13.458 -25.841 1.00 48.72 107 THR A N 1
A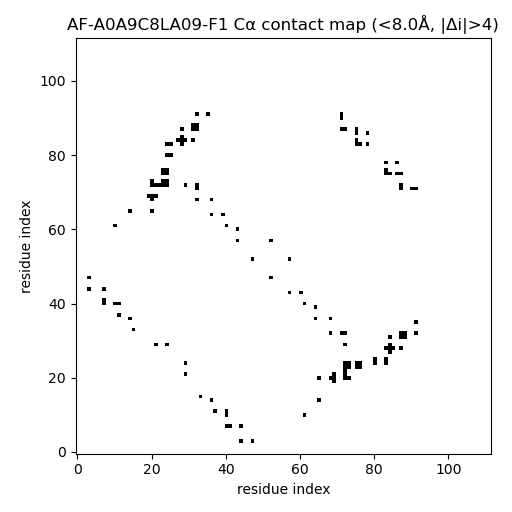TOM 837 C CA . THR A 1 107 ? -28.926 13.723 -25.927 1.00 48.72 107 THR A CA 1
ATOM 838 C C . THR A 1 107 ? -29.103 14.500 -27.208 1.00 48.72 107 THR A C 1
ATOM 840 O O . THR A 1 107 ? -29.158 15.728 -27.230 1.00 48.72 107 THR A O 1
ATOM 843 N N . ASP A 1 108 ? -29.143 13.723 -28.285 1.00 61.69 108 ASP A N 1
ATOM 844 C CA . ASP A 1 108 ? -30.032 13.977 -29.401 1.00 61.69 108 ASP A CA 1
ATOM 845 C C . ASP A 1 108 ? -31.352 14.547 -28.856 1.00 61.69 108 ASP A C 1
ATOM 847 O O . ASP A 1 108 ? -32.077 13.882 -28.109 1.00 61.69 108 ASP A O 1
ATOM 851 N N . LYS A 1 109 ? -31.583 15.835 -29.121 1.00 53.25 109 LYS A N 1
ATOM 852 C CA . LYS A 1 109 ? -32.903 16.463 -29.135 1.00 53.25 109 LYS A CA 1
ATOM 853 C C . LYS A 1 109 ? -32.841 17.824 -29.832 1.00 53.25 109 LYS A C 1
ATOM 855 O O . LYS A 1 109 ? -32.524 18.843 -29.230 1.00 53.25 109 LYS A O 1
ATOM 860 N N . ASN A 1 110 ? -33.317 17.769 -31.072 1.00 48.50 110 ASN A N 1
ATOM 861 C CA . ASN A 1 110 ? -34.369 18.626 -31.616 1.00 48.50 110 ASN A CA 1
ATOM 862 C C . ASN A 1 110 ? -34.021 19.983 -32.267 1.00 48.50 110 ASN A C 1
ATOM 864 O O . ASN A 1 110 ? -33.655 20.942 -31.597 1.00 48.50 110 ASN A O 1
ATOM 868 N N . ASP A 1 111 ? -34.394 20.030 -33.554 1.00 49.72 111 ASP A N 1
ATOM 869 C CA . ASP A 1 111 ? -35.224 21.058 -34.211 1.00 49.72 111 ASP A CA 1
ATOM 870 C C . ASP A 1 111 ? -34.590 22.420 -34.553 1.00 49.72 111 ASP A C 1
ATOM 872 O O . ASP A 1 111 ? -34.450 23.295 -33.699 1.00 49.72 111 ASP A O 1
ATOM 876 N N . VAL A 1 112 ? -34.281 22.633 -35.843 1.00 48.31 112 VAL A N 1
ATOM 877 C CA . VAL A 1 112 ? -35.136 23.319 -36.853 1.00 48.31 112 VAL A CA 1
ATOM 878 C C . VAL A 1 112 ? -34.455 23.272 -38.224 1.00 48.31 112 VAL A C 1
ATOM 880 O O . VAL A 1 112 ? -33.236 23.545 -38.295 1.00 48.31 112 VAL A O 1
#